Protein AF-A0A352SZK9-F1 (afdb_monomer)

Radius of gyration: 28.2 Å; Cα contacts (8 Å, |Δi|>4): 129; chains: 1; bounding box: 72×30×76 Å

Solvent-accessible surface area (backbone atoms only — not comparable to full-atom values): 8720 Å² total; per-residue (Å²): 137,59,62,37,90,74,59,68,36,49,51,42,80,42,85,42,73,57,97,84,49,74,46,82,44,76,42,46,36,43,71,71,44,95,87,41,66,80,32,64,74,41,54,50,51,53,51,45,51,51,51,51,52,50,44,67,74,43,66,89,49,92,70,70,52,56,63,54,49,49,50,48,52,51,54,51,52,53,52,50,52,53,54,52,51,53,56,54,53,49,56,55,50,51,54,51,53,52,52,49,51,56,56,72,70,49,84,85,74,82,86,69,92,52,69,72,59,52,61,69,45,46,67,52,74,50,81,56,97,72,34,36,38,43,33,30,71,87,71,53,73,47,79,48,70,120

Foldseek 3Di:
DAAQPFQRADWDWDWDDDPNDTDIDTDGVLCVDPPDPDGPLNVLVVVLVVLVVVLVVCVPDPDPNVVSVVVNVVSVVVSVVSVVVSVVVVVVVVVVVVVVVVVVPDDPPPVDDDPVVVVQQWPDKADDDFWIWTAGPVRDIDIDGD

Mean predicted aligned error: 12.19 Å

Sequence (146 aa):
MVFCVHCGCIFRRIKWNNRGCKSTVWRCTSRVDKDGPDCIMAALDEQIKTLQHELLAKADLKNPGDDLGMEVRRLRNEKQALQVEEASHQDLKLRIDDMMTFLDGQSCELTEYDEQYVRTLIEKITVYDDYFVVEFKSGIEIQIVE

Secondary structure (DSSP, 8-state):
--B-TTT-PBEEEEEEEETTEEEEEEEEGGGTSTTPPP-HHHHHHHHHHHHHHHHHHSTTSSSHHHHHHHHHHHHHHHHHHHHHHHHHHHHHHHHHHHHHHHHHTS-----S--HHHHHHHEEEEEE-SSEEEEEETTS-EEEEE-

Nearest PDB structures (foldseek):
  8h7e-assembly1_B  TM=6.850E-01  e=7.410E+00  synthetic construct
  7qen-assembly1_B  TM=3.021E-01  e=7.875E+00  Saccharomyces cerevisiae CEN.PK113-7D

pLDDT: mean 86.95, std 8.43, range [60.34, 96.56]

Structure (mmCIF, N/CA/C/O backbone):
data_AF-A0A352SZK9-F1
#
_entry.id   AF-A0A352SZK9-F1
#
loop_
_atom_site.group_PDB
_atom_site.id
_atom_site.type_symbol
_atom_site.label_atom_id
_atom_site.label_alt_id
_atom_site.label_comp_id
_atom_site.label_asym_id
_atom_site.label_entity_id
_atom_site.label_seq_id
_atom_site.pdbx_PDB_ins_code
_atom_site.Cartn_x
_atom_site.Cartn_y
_atom_site.Cartn_z
_atom_site.occupancy
_atom_site.B_iso_or_equiv
_atom_site.auth_seq_id
_atom_site.auth_comp_id
_atom_site.auth_asym_id
_atom_site.auth_atom_id
_atom_site.pdbx_PDB_model_num
ATOM 1 N N . MET A 1 1 ? 6.677 -5.093 8.543 1.00 68.06 1 MET A N 1
ATOM 2 C CA . MET A 1 1 ? 6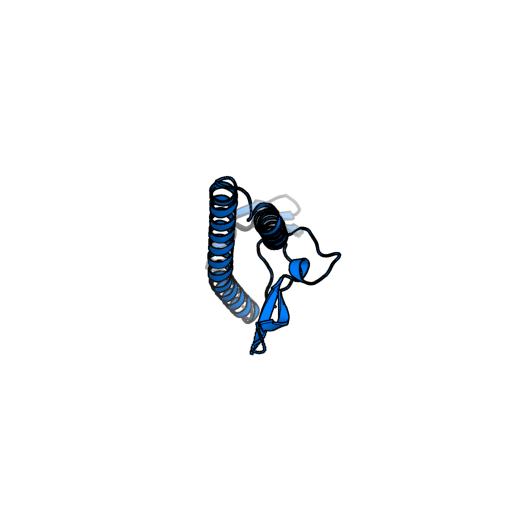.747 -5.623 7.156 1.00 68.06 1 MET A CA 1
ATOM 3 C C . MET A 1 1 ? 6.138 -4.571 6.232 1.00 68.06 1 MET A C 1
ATOM 5 O O . MET A 1 1 ? 5.076 -4.074 6.574 1.00 68.06 1 MET A O 1
ATOM 9 N N . VAL A 1 2 ? 6.805 -4.150 5.147 1.00 80.44 2 VAL A N 1
ATOM 10 C CA . VAL A 1 2 ? 6.306 -3.053 4.280 1.00 80.44 2 VAL A CA 1
ATOM 11 C C . VAL A 1 2 ? 5.565 -3.641 3.083 1.00 80.44 2 VAL A C 1
ATOM 13 O O . VAL A 1 2 ? 6.106 -4.518 2.409 1.00 80.44 2 VAL A O 1
ATOM 16 N N . PHE A 1 3 ? 4.354 -3.154 2.821 1.00 86.00 3 PHE A N 1
ATOM 17 C CA . PHE A 1 3 ? 3.488 -3.610 1.732 1.00 86.00 3 PHE A CA 1
ATOM 18 C C . PHE A 1 3 ? 3.267 -2.491 0.719 1.00 86.00 3 PHE A C 1
ATOM 20 O O . PHE A 1 3 ? 3.148 -1.330 1.101 1.00 86.00 3 PHE A O 1
ATOM 27 N N . CYS A 1 4 ? 3.195 -2.855 -0.556 1.00 86.88 4 CYS A N 1
ATOM 28 C CA . CYS A 1 4 ? 2.881 -1.953 -1.652 1.00 86.88 4 CYS A CA 1
ATOM 29 C C . CYS A 1 4 ? 1.388 -1.653 -1.686 1.00 86.88 4 CYS A C 1
ATOM 31 O O . CYS A 1 4 ? 0.571 -2.571 -1.722 1.00 86.88 4 CYS A O 1
ATOM 33 N N . VAL A 1 5 ? 1.038 -0.370 -1.725 1.00 86.25 5 VAL A N 1
ATOM 34 C CA . VAL A 1 5 ? -0.362 0.081 -1.759 1.00 86.25 5 VAL A CA 1
ATOM 35 C C . VAL A 1 5 ? -1.053 -0.252 -3.086 1.00 86.25 5 VAL A C 1
ATOM 37 O O . VAL A 1 5 ? -2.263 -0.428 -3.125 1.00 86.25 5 VAL A O 1
ATOM 40 N N . HIS A 1 6 ? -0.286 -0.420 -4.166 1.00 88.12 6 HIS A N 1
ATOM 41 C CA . HIS A 1 6 ? -0.838 -0.662 -5.502 1.00 88.12 6 HIS A CA 1
ATOM 42 C C . HIS A 1 6 ? -1.171 -2.128 -5.799 1.00 88.12 6 HIS A C 1
ATOM 44 O O . HIS A 1 6 ? -1.925 -2.395 -6.726 1.00 88.12 6 HIS A O 1
ATOM 50 N N . CYS A 1 7 ? -0.587 -3.085 -5.072 1.00 87.94 7 CYS A N 1
ATOM 51 C CA . CYS A 1 7 ? -0.801 -4.518 -5.338 1.00 87.94 7 CYS A CA 1
ATOM 52 C C . CYS A 1 7 ? -0.829 -5.402 -4.084 1.00 87.94 7 CYS A C 1
ATOM 54 O O . CYS A 1 7 ? -0.909 -6.622 -4.195 1.00 87.94 7 CYS A O 1
ATOM 56 N N . GLY A 1 8 ? -0.683 -4.832 -2.884 1.00 87.25 8 GLY A N 1
ATOM 57 C CA . GLY A 1 8 ? -0.671 -5.575 -1.620 1.00 87.25 8 GLY A CA 1
ATOM 58 C C . GLY A 1 8 ? 0.569 -6.446 -1.385 1.00 87.25 8 GLY A C 1
ATOM 59 O O . GLY A 1 8 ? 0.715 -7.026 -0.313 1.00 87.25 8 GLY A O 1
ATOM 60 N N . CYS A 1 9 ? 1.495 -6.532 -2.343 1.00 88.50 9 CYS A N 1
ATOM 61 C CA . CYS A 1 9 ? 2.717 -7.319 -2.208 1.00 88.50 9 CYS A CA 1
ATOM 62 C C . CYS A 1 9 ? 3.724 -6.717 -1.231 1.00 88.50 9 CYS A C 1
ATOM 64 O O . CYS A 1 9 ? 3.837 -5.502 -1.081 1.00 88.50 9 CYS A O 1
ATOM 66 N N . ILE A 1 10 ? 4.544 -7.579 -0.636 1.00 90.12 10 ILE A N 1
ATOM 67 C CA . ILE A 1 10 ? 5.641 -7.166 0.238 1.00 90.12 10 ILE A CA 1
ATOM 68 C C . ILE A 1 10 ? 6.758 -6.457 -0.550 1.00 90.12 10 ILE A C 1
ATOM 70 O O . ILE A 1 10 ? 7.068 -6.791 -1.695 1.00 90.12 10 ILE A O 1
ATOM 74 N N . PHE A 1 11 ? 7.422 -5.490 0.078 1.00 89.62 11 PHE A N 1
ATOM 75 C CA . PHE A 1 11 ? 8.707 -4.985 -0.393 1.00 89.62 11 PHE A CA 1
ATOM 76 C C . PHE A 1 11 ? 9.846 -5.917 0.014 1.00 89.62 11 PHE A C 1
ATOM 78 O O . PHE A 1 11 ? 10.045 -6.219 1.192 1.00 89.62 11 PHE A O 1
ATOM 85 N N . ARG A 1 12 ? 10.662 -6.312 -0.964 1.00 89.56 12 ARG A N 1
ATOM 86 C CA . ARG A 1 12 ? 11.882 -7.087 -0.754 1.00 89.56 12 ARG A CA 1
ATOM 87 C C . ARG A 1 12 ? 13.105 -6.190 -0.890 1.00 89.56 12 ARG A C 1
ATOM 89 O O . ARG A 1 12 ? 13.221 -5.371 -1.804 1.00 89.56 12 ARG A O 1
ATOM 96 N N . ARG A 1 13 ? 14.048 -6.377 0.026 1.00 91.50 13 ARG A N 1
ATOM 97 C CA . ARG A 1 13 ? 15.373 -5.765 -0.033 1.00 91.50 13 ARG A CA 1
ATOM 98 C C . ARG A 1 13 ? 16.209 -6.478 -1.096 1.00 91.50 13 ARG A C 1
ATOM 100 O O . ARG A 1 13 ? 16.430 -7.681 -0.988 1.00 91.50 13 ARG A O 1
ATOM 107 N N . ILE A 1 14 ? 16.695 -5.746 -2.092 1.00 91.12 14 ILE A N 1
ATOM 108 C CA . ILE A 1 14 ? 17.501 -6.284 -3.193 1.00 91.12 14 ILE A CA 1
ATOM 109 C C . ILE A 1 14 ? 18.840 -5.546 -3.309 1.00 91.12 14 ILE A C 1
ATOM 111 O O . ILE A 1 14 ? 18.947 -4.354 -3.010 1.00 91.12 14 ILE A O 1
ATOM 115 N N . LYS A 1 15 ? 19.876 -6.265 -3.758 1.00 91.94 15 LYS A N 1
ATOM 116 C CA . LYS A 1 15 ? 21.171 -5.670 -4.113 1.00 91.94 15 LYS A CA 1
ATOM 117 C C . LYS A 1 15 ? 21.070 -5.098 -5.524 1.00 91.94 15 LYS A C 1
ATOM 119 O O . LYS A 1 15 ? 20.870 -5.842 -6.478 1.00 91.94 15 LYS A O 1
ATOM 124 N N . TRP A 1 16 ? 21.218 -3.787 -5.647 1.00 88.00 16 TRP A N 1
ATOM 125 C CA . TRP A 1 16 ? 21.214 -3.075 -6.917 1.00 88.00 16 TRP A CA 1
ATOM 126 C C . TRP A 1 16 ? 22.639 -2.686 -7.301 1.00 88.00 16 TRP A C 1
ATOM 128 O O . TRP A 1 16 ? 23.399 -2.211 -6.458 1.00 88.00 16 TRP A O 1
ATOM 138 N N . ASN A 1 17 ? 23.004 -2.890 -8.565 1.00 90.12 17 ASN A N 1
ATOM 139 C CA . ASN A 1 17 ? 24.287 -2.458 -9.108 1.00 90.12 17 ASN A CA 1
ATOM 140 C C . ASN A 1 17 ? 24.038 -1.468 -10.242 1.00 90.12 17 ASN A C 1
ATOM 142 O O . ASN A 1 17 ? 23.482 -1.833 -11.276 1.00 90.12 17 ASN A O 1
ATOM 146 N N . ASN A 1 18 ? 24.470 -0.226 -10.050 1.00 86.50 18 ASN A N 1
ATOM 147 C CA . ASN A 1 18 ? 24.468 0.786 -11.093 1.00 86.50 18 ASN A CA 1
ATOM 148 C C . ASN A 1 18 ? 25.908 1.174 -11.419 1.00 86.50 18 ASN A C 1
ATOM 150 O O . ASN A 1 18 ? 26.575 1.799 -10.597 1.00 86.50 18 ASN A O 1
ATOM 154 N N . ARG A 1 19 ? 26.381 0.805 -12.617 1.00 88.50 19 ARG A N 1
ATOM 155 C CA . ARG A 1 19 ? 27.720 1.160 -13.129 1.00 88.50 19 ARG A CA 1
ATOM 156 C C . ARG A 1 19 ? 28.856 0.891 -12.120 1.00 88.50 19 ARG A C 1
ATOM 158 O O . ARG A 1 19 ? 29.771 1.692 -11.984 1.00 88.50 19 ARG A O 1
ATOM 165 N N . GLY A 1 20 ? 28.780 -0.222 -11.386 1.00 89.94 20 GLY A N 1
ATOM 166 C CA . GLY A 1 20 ? 29.775 -0.619 -10.380 1.00 89.94 20 GLY A CA 1
ATOM 167 C C . GLY A 1 20 ? 29.484 -0.133 -8.956 1.00 89.94 20 GLY A C 1
ATOM 168 O O . GLY A 1 20 ? 30.048 -0.680 -8.009 1.00 89.94 20 GLY A O 1
ATOM 169 N N . CYS A 1 21 ? 28.567 0.820 -8.770 1.00 90.38 21 CYS A N 1
ATOM 170 C CA . CYS A 1 21 ? 28.107 1.241 -7.452 1.00 90.38 21 CYS A CA 1
ATOM 171 C C . CYS A 1 21 ? 27.028 0.278 -6.937 1.00 90.38 21 CYS A C 1
ATOM 173 O O . CYS A 1 21 ? 25.947 0.152 -7.523 1.00 90.38 21 CYS A O 1
ATOM 175 N N . LYS A 1 22 ? 27.339 -0.421 -5.841 1.00 92.38 22 LYS A N 1
ATOM 176 C CA . LYS A 1 22 ? 26.425 -1.356 -5.179 1.00 92.38 22 LYS A CA 1
ATOM 177 C C . LYS A 1 22 ? 25.627 -0.613 -4.115 1.00 92.38 22 LYS A C 1
ATOM 179 O O . LYS A 1 22 ? 26.200 0.006 -3.224 1.00 92.38 22 LYS A O 1
ATOM 184 N N . SER A 1 23 ? 24.309 -0.728 -4.167 1.00 92.25 23 SER A N 1
ATOM 185 C CA . SER A 1 23 ? 23.409 -0.155 -3.169 1.00 92.25 23 SER A CA 1
ATOM 186 C C . SER A 1 23 ? 22.341 -1.165 -2.775 1.00 92.25 23 SER A C 1
ATOM 188 O O . SER A 1 23 ? 22.014 -2.086 -3.525 1.00 92.25 23 SER A O 1
ATOM 190 N N . THR A 1 24 ? 21.795 -0.995 -1.578 1.00 92.44 24 THR A N 1
ATOM 191 C CA . THR A 1 24 ? 20.651 -1.777 -1.114 1.00 92.44 24 THR A CA 1
ATOM 192 C C . THR A 1 24 ? 19.391 -0.964 -1.369 1.00 92.44 24 THR A C 1
ATOM 194 O O . THR A 1 24 ? 19.292 0.159 -0.884 1.00 92.44 24 THR A O 1
ATOM 197 N N . VAL A 1 25 ? 18.441 -1.515 -2.126 1.00 90.00 25 VAL A N 1
ATOM 198 C CA . VAL A 1 25 ? 17.166 -0.849 -2.433 1.00 90.00 25 VAL A CA 1
ATOM 199 C C . VAL A 1 25 ? 15.995 -1.749 -2.065 1.00 90.00 25 VAL A C 1
ATOM 201 O O . VAL A 1 25 ? 16.123 -2.973 -2.038 1.00 90.00 25 VAL A O 1
ATOM 204 N N . TRP A 1 26 ? 14.844 -1.145 -1.795 1.00 89.25 26 TRP A N 1
ATOM 205 C CA . TRP A 1 26 ? 13.592 -1.862 -1.577 1.00 89.25 26 TRP A CA 1
ATOM 206 C C . TRP A 1 26 ? 12.768 -1.838 -2.859 1.00 89.25 26 TRP A C 1
ATOM 208 O O . TRP A 1 26 ? 12.577 -0.778 -3.454 1.00 89.25 26 TRP A O 1
ATOM 218 N N . ARG A 1 27 ? 12.285 -3.002 -3.302 1.00 88.69 27 ARG A N 1
ATOM 219 C CA . ARG A 1 27 ? 11.341 -3.099 -4.419 1.00 88.69 27 ARG A CA 1
ATOM 220 C C . ARG A 1 27 ? 10.194 -4.035 -4.091 1.00 88.69 27 ARG A C 1
ATOM 222 O O . ARG A 1 27 ? 10.399 -5.071 -3.465 1.00 88.69 27 ARG A O 1
ATOM 229 N N . CYS A 1 28 ? 9.001 -3.659 -4.539 1.00 90.44 28 CYS A N 1
ATOM 230 C CA . CYS A 1 28 ? 7.830 -4.521 -4.505 1.00 90.44 28 CYS A CA 1
ATOM 231 C C . CYS A 1 28 ? 8.139 -5.860 -5.196 1.00 90.44 28 CYS A C 1
ATOM 233 O O . CYS A 1 28 ? 8.775 -5.861 -6.252 1.00 90.44 28 CYS A O 1
ATOM 235 N N . THR A 1 29 ? 7.717 -6.984 -4.611 1.00 91.06 29 THR A N 1
ATOM 236 C CA . THR A 1 29 ? 8.005 -8.322 -5.154 1.00 91.06 29 THR A CA 1
ATOM 237 C C . THR A 1 29 ? 7.433 -8.550 -6.544 1.00 91.06 29 THR A C 1
ATOM 239 O O . THR A 1 29 ? 8.078 -9.234 -7.324 1.00 91.06 29 THR A O 1
ATOM 242 N N . SER A 1 30 ? 6.328 -7.900 -6.919 1.00 89.88 30 SER A N 1
ATOM 243 C CA . SER A 1 30 ? 5.814 -7.934 -8.300 1.00 89.88 30 SER A CA 1
ATOM 244 C C . SER A 1 30 ? 6.787 -7.368 -9.343 1.00 89.88 30 SER A C 1
ATOM 246 O O . SER A 1 30 ? 6.680 -7.675 -10.521 1.00 89.88 30 SER A O 1
ATOM 248 N N . ARG A 1 31 ? 7.772 -6.559 -8.927 1.00 87.31 31 ARG A N 1
ATOM 249 C CA . ARG A 1 31 ? 8.843 -6.025 -9.794 1.00 87.31 31 ARG A CA 1
ATOM 250 C C . ARG A 1 31 ? 10.117 -6.872 -9.769 1.00 87.31 31 ARG A C 1
ATOM 252 O O . ARG A 1 31 ? 11.115 -6.484 -10.376 1.00 87.31 31 ARG A O 1
ATOM 259 N N . VAL A 1 32 ? 10.137 -7.945 -8.983 1.00 87.94 32 VAL A N 1
ATOM 260 C CA . VAL A 1 32 ? 11.318 -8.789 -8.741 1.00 87.94 32 VAL A CA 1
ATOM 261 C C . VAL A 1 32 ? 11.055 -10.220 -9.194 1.00 87.94 32 VAL A C 1
ATOM 263 O O . VAL A 1 3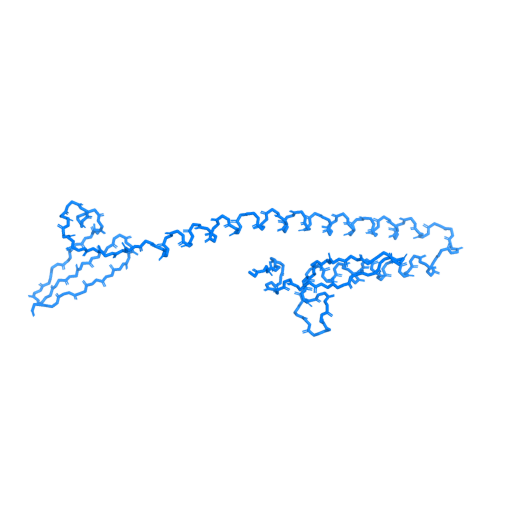2 ? 11.899 -10.814 -9.862 1.00 87.94 32 VAL A O 1
ATOM 266 N N . ASP A 1 33 ? 9.899 -10.758 -8.825 1.00 86.38 33 ASP A N 1
ATOM 267 C CA . ASP A 1 33 ? 9.477 -12.118 -9.120 1.00 86.38 33 ASP A CA 1
ATOM 268 C C . ASP A 1 33 ? 8.722 -12.137 -10.461 1.00 86.38 33 ASP A C 1
ATOM 270 O O . ASP A 1 33 ? 7.944 -11.231 -10.756 1.00 86.38 33 ASP A O 1
ATOM 274 N N . LYS A 1 34 ? 8.969 -13.158 -11.293 1.00 73.81 34 LYS A N 1
ATOM 275 C CA . LYS A 1 34 ? 8.391 -13.257 -12.648 1.00 73.81 34 LYS A CA 1
ATOM 276 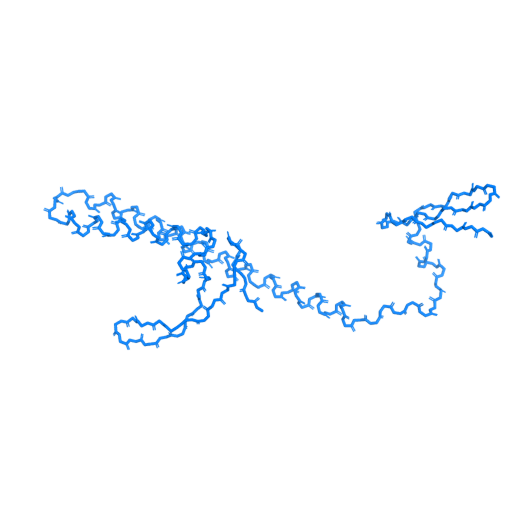C C . LYS A 1 34 ? 6.886 -13.544 -12.653 1.00 73.81 34 LYS A C 1
ATOM 278 O O . LYS A 1 34 ? 6.209 -13.110 -13.573 1.00 73.81 34 LYS A O 1
ATOM 283 N N . ASP A 1 35 ? 6.397 -14.226 -11.619 1.00 76.19 35 ASP A N 1
ATOM 284 C CA . ASP A 1 35 ? 4.994 -14.636 -11.457 1.00 76.19 35 ASP A CA 1
ATOM 285 C C . ASP A 1 35 ? 4.273 -13.787 -10.392 1.00 76.19 35 ASP A C 1
ATOM 287 O O . ASP A 1 35 ? 3.359 -14.246 -9.708 1.00 76.19 35 ASP A O 1
ATOM 291 N N . GLY A 1 36 ? 4.749 -12.559 -10.168 1.00 68.38 36 GLY A N 1
ATOM 292 C CA . GLY A 1 36 ? 4.139 -11.648 -9.208 1.00 68.38 36 GLY A CA 1
ATOM 293 C C . GLY A 1 36 ? 2.767 -11.148 -9.680 1.00 68.38 36 GLY A C 1
ATOM 294 O O . GLY A 1 36 ? 2.527 -11.068 -10.882 1.00 68.38 36 GLY A O 1
ATOM 295 N N . PRO A 1 37 ? 1.865 -10.777 -8.755 1.00 77.38 37 PRO A N 1
ATOM 296 C CA . PRO A 1 37 ? 0.585 -10.187 -9.124 1.00 77.38 37 PRO A CA 1
ATOM 297 C C . PRO A 1 37 ? 0.783 -8.836 -9.818 1.00 77.38 37 PRO A C 1
ATOM 299 O O . PRO A 1 37 ? 1.763 -8.125 -9.558 1.00 77.38 37 PRO A O 1
ATOM 302 N N . ASP A 1 38 ? -0.182 -8.473 -10.660 1.00 84.88 38 ASP A N 1
ATOM 303 C CA . ASP A 1 38 ? -0.141 -7.233 -11.425 1.00 84.88 38 ASP A CA 1
ATOM 304 C C . ASP A 1 38 ? -0.031 -6.014 -10.506 1.00 84.88 38 ASP A C 1
ATOM 306 O O . ASP A 1 38 ? -0.784 -5.827 -9.548 1.00 84.88 38 ASP A O 1
ATOM 310 N N . CYS A 1 39 ? 0.951 -5.166 -10.803 1.00 90.31 39 CYS A N 1
ATOM 311 C CA . CYS A 1 39 ? 1.213 -3.944 -10.063 1.00 90.31 39 CYS A CA 1
ATOM 312 C C . CYS A 1 39 ? 1.414 -2.788 -11.030 1.00 90.31 39 CYS A C 1
ATOM 314 O O . CYS A 1 39 ? 2.211 -2.883 -11.966 1.00 90.31 39 CYS A O 1
ATOM 316 N N . ILE A 1 40 ? 0.764 -1.660 -10.742 1.00 90.69 40 ILE A N 1
ATOM 317 C CA . ILE A 1 40 ? 0.854 -0.428 -11.538 1.00 90.69 40 ILE A CA 1
ATOM 318 C C . ILE A 1 40 ? 2.320 -0.013 -11.738 1.00 90.69 40 ILE A C 1
ATOM 320 O O . ILE A 1 40 ? 2.744 0.310 -12.845 1.00 90.69 40 ILE A O 1
ATOM 324 N N . MET A 1 41 ? 3.141 -0.118 -10.689 1.00 88.75 41 MET A N 1
ATOM 325 C CA . MET A 1 41 ? 4.567 0.219 -10.748 1.00 88.75 41 MET A CA 1
ATOM 326 C C . MET A 1 41 ? 5.386 -0.720 -11.644 1.00 88.75 41 MET A C 1
ATOM 328 O O . MET A 1 41 ? 6.393 -0.290 -12.209 1.00 88.75 41 MET A O 1
ATOM 332 N N . ALA A 1 42 ? 4.989 -1.991 -11.758 1.00 88.88 42 ALA A N 1
ATOM 333 C CA . ALA A 1 42 ? 5.614 -2.948 -12.670 1.00 88.88 42 ALA A CA 1
ATOM 334 C C . ALA A 1 42 ? 5.185 -2.682 -14.122 1.00 88.88 42 ALA A C 1
ATOM 336 O O . ALA A 1 42 ? 6.032 -2.635 -15.012 1.00 88.88 42 ALA A O 1
ATOM 337 N N . ALA A 1 43 ? 3.897 -2.404 -14.343 1.00 90.62 43 ALA A N 1
ATOM 338 C CA . ALA A 1 43 ? 3.362 -2.059 -15.657 1.00 90.62 43 ALA A CA 1
ATOM 339 C C . ALA A 1 43 ? 4.004 -0.781 -16.228 1.00 90.62 43 ALA A C 1
ATOM 341 O O . ALA A 1 43 ? 4.436 -0.769 -17.380 1.00 90.62 43 ALA A O 1
ATOM 342 N N . LEU A 1 44 ? 4.142 0.274 -15.415 1.00 92.19 44 LEU A N 1
ATOM 343 C CA . LEU A 1 44 ? 4.823 1.511 -15.815 1.00 92.19 44 LEU A CA 1
ATOM 344 C C . LEU A 1 44 ? 6.306 1.280 -16.146 1.00 92.19 44 LEU A C 1
ATOM 346 O O . LEU A 1 44 ? 6.814 1.856 -17.106 1.00 92.19 44 LEU A O 1
ATOM 350 N N . ASP A 1 45 ? 7.010 0.437 -15.378 1.00 90.69 45 ASP A N 1
ATOM 351 C CA . ASP A 1 45 ? 8.408 0.084 -15.661 1.00 90.69 45 ASP A CA 1
ATOM 352 C C . ASP A 1 45 ? 8.556 -0.581 -17.039 1.00 90.69 45 ASP A C 1
ATOM 354 O O . ASP A 1 45 ? 9.446 -0.201 -17.806 1.00 90.69 45 ASP A O 1
ATOM 358 N N . GLU A 1 46 ? 7.681 -1.534 -17.372 1.00 91.19 46 GLU A N 1
ATOM 359 C CA . GLU A 1 46 ? 7.702 -2.218 -18.671 1.00 91.19 46 GLU A CA 1
ATOM 360 C C . GLU A 1 46 ? 7.302 -1.291 -19.831 1.00 91.19 46 GLU A C 1
ATOM 362 O O . GLU A 1 46 ? 7.945 -1.318 -20.884 1.00 91.19 46 GLU A O 1
ATOM 367 N N . GLN A 1 47 ? 6.321 -0.401 -19.642 1.00 93.75 47 GLN A N 1
ATOM 368 C CA . GLN A 1 47 ? 5.959 0.600 -20.657 1.00 93.75 47 GLN A CA 1
ATOM 369 C C . GLN A 1 47 ? 7.110 1.573 -20.936 1.00 93.75 47 GLN A C 1
ATOM 371 O O . GLN A 1 47 ? 7.484 1.782 -22.092 1.00 93.75 47 GLN A O 1
ATOM 376 N N . ILE A 1 48 ? 7.730 2.121 -19.883 1.00 94.06 48 ILE A N 1
ATOM 377 C CA . ILE A 1 48 ? 8.891 3.013 -20.013 1.00 94.06 48 ILE A CA 1
ATOM 378 C C . ILE A 1 48 ? 10.023 2.293 -20.747 1.00 94.06 48 ILE A C 1
ATOM 380 O O . ILE A 1 48 ? 10.609 2.852 -21.672 1.00 94.06 48 ILE A O 1
ATOM 384 N N . LYS A 1 49 ? 10.326 1.050 -20.363 1.00 92.62 49 LYS A N 1
ATOM 385 C CA . LYS A 1 49 ? 11.378 0.244 -20.988 1.00 92.62 49 LYS A CA 1
ATOM 386 C C . LYS A 1 49 ? 11.102 -0.002 -22.472 1.00 92.62 49 LYS A C 1
ATOM 388 O O . LYS A 1 49 ? 12.017 0.128 -23.282 1.00 92.62 49 LYS A O 1
ATOM 393 N N . THR A 1 50 ? 9.857 -0.305 -22.831 1.00 93.50 50 THR A N 1
ATOM 394 C CA . THR A 1 50 ? 9.438 -0.524 -24.222 1.00 93.50 50 THR A CA 1
ATOM 395 C C . THR A 1 50 ? 9.654 0.729 -25.070 1.00 93.50 50 THR A C 1
ATOM 397 O O . THR A 1 50 ? 10.349 0.670 -26.084 1.00 93.50 50 THR A O 1
ATOM 400 N N . LEU A 1 51 ? 9.171 1.887 -24.608 1.00 91.94 51 LEU A N 1
ATOM 401 C CA . LEU A 1 51 ? 9.356 3.161 -25.312 1.00 91.94 51 LEU A CA 1
ATOM 402 C C . LEU A 1 51 ? 10.829 3.580 -25.399 1.00 91.94 51 LEU A C 1
ATOM 404 O O . LEU A 1 51 ? 11.272 4.116 -26.411 1.00 91.94 51 LEU A O 1
ATOM 408 N N . GLN A 1 52 ? 11.625 3.307 -24.362 1.00 90.44 52 GLN A N 1
ATOM 409 C CA . GLN A 1 52 ? 13.069 3.541 -24.404 1.00 90.44 52 GLN A CA 1
ATOM 410 C C . GLN A 1 52 ? 13.773 2.673 -25.453 1.00 90.44 52 GLN A C 1
ATOM 412 O O . GLN A 1 52 ? 14.682 3.159 -26.124 1.00 90.44 52 GLN A O 1
ATOM 417 N N . HIS A 1 53 ? 13.374 1.408 -25.607 1.00 90.06 53 HIS A N 1
ATOM 418 C CA . HIS A 1 53 ? 13.896 0.545 -26.667 1.00 90.06 53 HIS A CA 1
ATOM 419 C C . HIS A 1 53 ? 13.511 1.057 -28.056 1.00 90.06 53 HIS A C 1
ATOM 421 O O . HIS A 1 53 ? 14.353 1.084 -28.952 1.00 90.06 53 HIS A O 1
ATOM 427 N N . GLU A 1 54 ? 12.271 1.508 -28.223 1.00 89.00 54 GLU A N 1
ATOM 428 C CA . GLU A 1 54 ? 11.794 2.081 -29.479 1.00 89.00 54 GLU A CA 1
ATOM 429 C C . GLU A 1 54 ? 12.555 3.362 -29.857 1.00 89.00 54 GLU A C 1
ATOM 431 O O . GLU A 1 54 ? 12.957 3.524 -31.009 1.00 89.00 54 GLU A O 1
ATOM 436 N N . LEU A 1 55 ? 12.835 4.231 -28.880 1.00 86.12 55 LEU A N 1
ATOM 437 C CA . LEU A 1 55 ? 13.670 5.422 -29.063 1.00 86.12 55 LEU A CA 1
ATOM 438 C C . LEU A 1 55 ? 15.074 5.082 -29.566 1.00 86.12 55 LEU A C 1
ATOM 440 O O . LEU A 1 55 ? 15.573 5.740 -30.475 1.00 86.12 55 LEU A O 1
ATOM 444 N N . LEU A 1 56 ? 15.706 4.053 -28.994 1.00 85.44 56 LEU A N 1
ATOM 445 C CA . LEU A 1 56 ? 17.030 3.604 -29.430 1.00 85.44 56 LEU A CA 1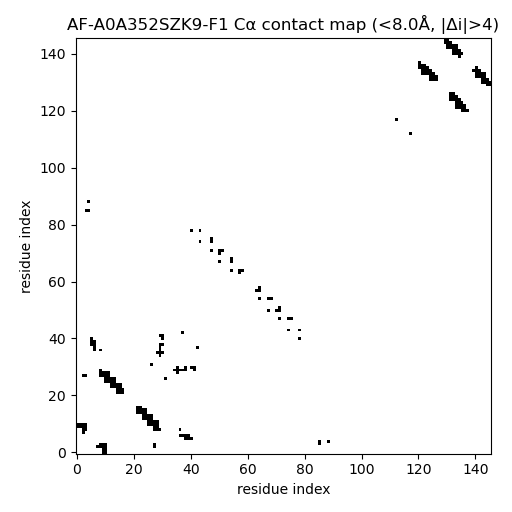
ATOM 446 C C . LEU A 1 56 ? 16.999 3.049 -30.860 1.00 85.44 56 LEU A C 1
ATOM 448 O O . LEU A 1 56 ? 17.943 3.271 -31.610 1.00 85.44 56 LEU A O 1
ATOM 452 N N . ALA A 1 57 ? 15.919 2.366 -31.248 1.00 85.38 57 ALA A N 1
ATOM 453 C CA . ALA A 1 57 ? 15.758 1.812 -32.592 1.00 85.38 57 ALA A CA 1
ATOM 454 C C . ALA A 1 57 ? 15.473 2.881 -33.663 1.00 85.38 57 ALA A C 1
ATOM 456 O O . ALA A 1 57 ? 15.836 2.703 -34.822 1.00 85.38 57 ALA A O 1
ATOM 457 N N . LYS A 1 58 ? 14.818 3.988 -33.289 1.00 79.00 58 LYS A N 1
ATOM 458 C CA . LYS A 1 58 ? 14.430 5.081 -34.198 1.00 79.00 58 LYS A CA 1
ATOM 459 C C . LYS A 1 58 ? 15.387 6.280 -34.177 1.00 79.00 58 LYS A C 1
ATOM 461 O O . LYS A 1 58 ? 15.109 7.269 -34.852 1.00 79.00 58 LYS A O 1
ATOM 466 N N . ALA A 1 59 ? 16.495 6.204 -33.435 1.00 67.19 59 ALA A N 1
ATOM 467 C CA . ALA A 1 59 ? 17.422 7.316 -33.200 1.00 67.19 59 ALA A CA 1
ATOM 468 C C . ALA A 1 59 ? 18.026 7.933 -34.482 1.00 67.19 59 ALA A C 1
ATOM 470 O O . ALA A 1 59 ? 18.426 9.095 -34.463 1.00 67.19 59 ALA A O 1
ATOM 471 N N . ASP A 1 60 ? 18.032 7.195 -35.596 1.00 65.88 60 ASP A N 1
ATOM 472 C CA . ASP A 1 60 ? 18.555 7.656 -36.890 1.00 65.88 60 ASP A CA 1
ATOM 473 C C . ASP A 1 60 ? 17.541 8.471 -37.729 1.00 65.88 60 ASP A C 1
ATOM 475 O O . ASP A 1 60 ? 17.897 9.030 -38.769 1.00 65.88 60 ASP A O 1
ATOM 479 N N . LEU A 1 61 ? 16.272 8.578 -37.306 1.00 63.78 61 LEU A N 1
ATOM 480 C CA . LEU A 1 61 ? 15.219 9.306 -38.028 1.00 63.78 61 LEU A CA 1
ATOM 481 C C . LEU A 1 61 ? 15.037 10.729 -37.469 1.00 63.78 61 LEU A C 1
ATOM 483 O O . LEU A 1 61 ? 14.810 10.922 -36.276 1.00 63.78 61 LEU A O 1
ATOM 487 N N . LYS A 1 62 ? 15.069 11.752 -38.337 1.00 60.34 62 LYS A N 1
ATOM 488 C CA . LYS A 1 62 ? 14.759 13.144 -37.959 1.00 60.34 62 LYS A CA 1
ATOM 489 C C . LYS A 1 62 ? 13.281 13.271 -37.568 1.00 60.34 62 LYS A C 1
ATOM 491 O O . LYS A 1 62 ? 12.426 13.175 -38.445 1.00 60.34 62 LYS A O 1
ATOM 496 N N . ASN A 1 63 ? 13.023 13.557 -36.287 1.00 63.72 63 ASN A N 1
ATOM 497 C CA . ASN A 1 63 ? 11.764 14.039 -35.680 1.00 63.72 63 ASN A CA 1
ATOM 498 C C . ASN A 1 63 ? 10.806 13.050 -34.953 1.00 63.72 63 ASN A C 1
ATOM 500 O O . ASN A 1 63 ? 10.058 13.542 -34.116 1.00 63.72 63 ASN A O 1
ATOM 504 N N . PRO A 1 64 ? 10.812 11.706 -35.115 1.00 61.62 64 PRO A N 1
ATOM 505 C CA . PRO A 1 64 ? 9.958 10.817 -34.300 1.00 61.62 64 PRO A CA 1
ATOM 506 C C . PRO A 1 64 ? 10.422 10.649 -32.843 1.00 61.62 64 PRO A C 1
ATOM 508 O O . PRO A 1 64 ? 9.684 10.127 -32.008 1.00 61.62 64 PRO A O 1
ATOM 511 N N . GLY A 1 65 ? 11.670 11.022 -32.543 1.00 65.25 65 GLY A N 1
ATOM 512 C CA . GLY A 1 65 ? 12.266 10.857 -31.216 1.00 65.25 65 GLY A CA 1
ATOM 513 C C . GLY A 1 65 ? 11.709 11.812 -30.158 1.00 65.25 65 GLY A C 1
ATOM 514 O O . GLY A 1 65 ? 11.748 11.484 -28.973 1.00 65.25 65 GLY A O 1
ATOM 515 N N . ASP A 1 66 ? 11.161 12.958 -30.569 1.00 79.12 66 ASP A N 1
ATOM 516 C CA . ASP A 1 66 ? 10.683 13.980 -29.634 1.00 79.12 66 ASP A CA 1
ATOM 517 C C . ASP A 1 66 ? 9.358 13.574 -28.974 1.00 79.12 66 ASP A C 1
ATOM 519 O O . ASP A 1 66 ? 9.250 13.656 -27.751 1.00 79.12 66 ASP A O 1
ATOM 523 N N . ASP A 1 67 ? 8.398 13.033 -29.732 1.00 84.62 67 ASP A N 1
ATOM 524 C CA . ASP A 1 67 ? 7.107 12.570 -29.195 1.00 84.62 67 ASP A CA 1
ATOM 525 C C . ASP A 1 67 ? 7.274 11.375 -28.248 1.00 84.62 67 ASP A C 1
ATOM 527 O O . ASP A 1 67 ? 6.794 11.383 -27.112 1.00 84.62 67 ASP A O 1
ATOM 531 N N . LEU A 1 68 ? 8.043 10.368 -28.675 1.00 85.25 68 LEU A N 1
ATOM 532 C CA . LEU A 1 68 ? 8.393 9.221 -27.834 1.00 85.25 68 LEU A CA 1
ATOM 533 C C . LEU A 1 68 ? 9.185 9.659 -26.588 1.00 85.25 68 LEU A C 1
ATOM 535 O O . LEU A 1 68 ? 8.991 9.132 -25.490 1.00 85.25 68 LEU A O 1
ATOM 539 N N . GLY A 1 69 ? 10.063 10.656 -26.733 1.00 87.75 69 GLY A N 1
ATOM 540 C CA . GLY A 1 69 ? 10.821 11.245 -25.635 1.00 87.75 69 GLY A CA 1
ATOM 541 C C . GLY A 1 69 ? 9.934 11.980 -24.628 1.00 87.75 69 GLY A C 1
ATOM 542 O O . GLY A 1 69 ? 10.159 11.865 -23.418 1.00 87.75 69 GLY A O 1
ATOM 543 N N . MET A 1 70 ? 8.916 12.704 -25.101 1.00 90.00 70 MET A N 1
ATOM 544 C CA . MET A 1 70 ? 7.903 13.339 -24.255 1.00 90.00 70 MET A CA 1
ATOM 545 C C . MET A 1 70 ? 7.098 12.299 -23.479 1.00 90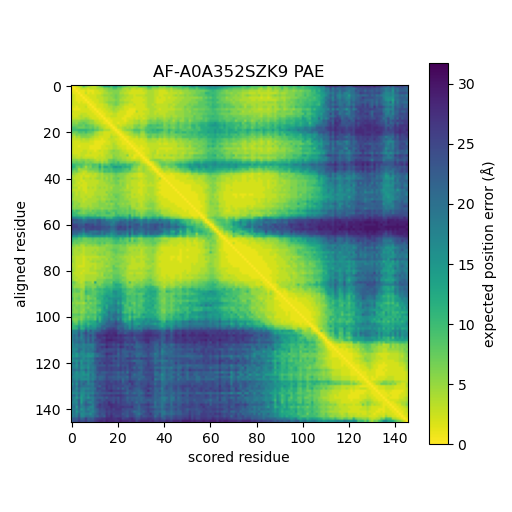.00 70 MET A C 1
ATOM 547 O O . MET A 1 70 ? 6.920 12.461 -22.271 1.00 90.00 70 MET A O 1
ATOM 551 N N . GLU A 1 71 ? 6.709 11.194 -24.113 1.00 92.19 71 GLU A N 1
ATOM 552 C CA . GLU A 1 71 ? 5.944 10.143 -23.442 1.00 92.19 71 GLU A CA 1
ATOM 553 C C . GLU A 1 71 ? 6.761 9.421 -22.360 1.00 92.19 71 GLU A C 1
ATOM 555 O O . GLU A 1 71 ? 6.289 9.227 -21.237 1.00 92.19 71 GLU A O 1
ATOM 560 N N . VAL A 1 72 ? 8.042 9.128 -22.618 1.00 92.75 72 VAL A N 1
ATOM 561 C CA . VAL A 1 72 ? 8.947 8.586 -21.587 1.00 92.75 72 VAL A CA 1
ATOM 562 C C . VAL A 1 72 ? 9.071 9.539 -20.395 1.00 92.75 72 VAL A C 1
ATOM 564 O O . VAL A 1 72 ? 9.122 9.088 -19.247 1.00 92.75 72 VAL A O 1
ATOM 567 N N . ARG A 1 73 ? 9.126 10.857 -20.629 1.00 93.69 73 ARG A N 1
ATOM 568 C CA . ARG A 1 73 ? 9.147 11.850 -19.542 1.00 93.69 73 ARG A CA 1
ATOM 569 C C . ARG A 1 73 ? 7.827 11.856 -18.775 1.00 93.69 73 ARG A C 1
ATOM 571 O O . ARG A 1 73 ? 7.862 11.856 -17.546 1.00 93.69 73 ARG A O 1
ATOM 578 N N . ARG A 1 74 ? 6.691 11.809 -19.475 1.00 95.44 74 ARG A N 1
ATOM 579 C CA . ARG A 1 74 ? 5.353 11.766 -18.873 1.00 95.44 74 ARG A CA 1
ATOM 580 C C . ARG A 1 74 ? 5.205 10.565 -17.939 1.00 95.44 74 ARG A C 1
ATOM 582 O O . ARG A 1 74 ? 4.915 10.753 -16.761 1.00 95.44 74 ARG A O 1
ATOM 589 N N . LEU A 1 75 ? 5.509 9.361 -18.425 1.00 95.50 75 LEU A N 1
ATOM 590 C CA . LEU A 1 75 ? 5.422 8.124 -17.640 1.00 95.50 75 LEU A CA 1
ATOM 591 C C . LEU A 1 75 ? 6.381 8.112 -16.442 1.00 95.50 75 LEU A C 1
ATOM 593 O O . LEU A 1 75 ? 6.047 7.601 -15.375 1.00 95.50 75 LEU A O 1
ATOM 597 N N . ARG A 1 76 ? 7.579 8.696 -16.576 1.00 94.75 76 ARG A N 1
ATOM 598 C CA . ARG A 1 76 ? 8.507 8.848 -15.441 1.00 94.75 76 ARG A CA 1
ATOM 599 C C . ARG A 1 76 ? 7.963 9.792 -14.374 1.00 94.75 76 ARG A C 1
ATOM 601 O O . ARG A 1 76 ? 8.137 9.502 -13.194 1.00 94.75 76 ARG A O 1
ATOM 608 N N . ASN A 1 77 ? 7.319 10.886 -14.775 1.00 95.75 77 ASN A N 1
ATOM 609 C CA . ASN A 1 77 ? 6.698 11.823 -13.841 1.00 95.75 77 ASN A CA 1
ATOM 610 C C . ASN A 1 77 ? 5.517 11.173 -13.113 1.00 95.75 77 ASN A C 1
ATOM 612 O O . ASN A 1 77 ? 5.422 11.287 -11.895 1.00 95.75 77 ASN A O 1
ATOM 616 N N . GLU A 1 78 ? 4.673 10.437 -13.836 1.00 94.75 78 GLU A N 1
ATOM 617 C CA . GLU A 1 78 ? 3.565 9.664 -13.264 1.00 94.75 78 GLU A CA 1
ATOM 618 C C . GLU A 1 78 ? 4.071 8.638 -12.242 1.00 94.75 78 GLU A C 1
ATOM 620 O O . GLU A 1 78 ? 3.637 8.620 -11.092 1.00 94.75 78 GLU A O 1
ATOM 625 N N . LYS A 1 79 ? 5.089 7.858 -12.616 1.00 93.38 79 LYS A N 1
ATOM 626 C CA . LYS A 1 79 ? 5.742 6.914 -11.707 1.00 93.38 79 LYS A CA 1
ATOM 627 C C . LYS A 1 79 ? 6.321 7.601 -10.467 1.00 93.38 79 LYS A C 1
ATOM 629 O O . LYS A 1 79 ? 6.212 7.063 -9.370 1.00 93.38 79 LYS A O 1
ATOM 634 N N . GLN A 1 80 ? 6.958 8.761 -10.625 1.00 92.38 80 GLN A N 1
ATOM 635 C CA . GLN A 1 80 ? 7.520 9.505 -9.498 1.00 92.38 80 GLN A CA 1
ATOM 636 C C . GLN A 1 80 ? 6.419 9.995 -8.546 1.00 92.38 80 GLN A C 1
ATOM 638 O O . GLN A 1 80 ? 6.614 9.937 -7.335 1.00 92.38 80 GLN A O 1
ATOM 643 N N . ALA A 1 81 ? 5.272 10.434 -9.072 1.00 92.25 81 ALA A N 1
ATOM 644 C CA . ALA A 1 81 ? 4.131 10.853 -8.261 1.00 92.25 81 ALA A CA 1
ATOM 645 C C . ALA A 1 81 ? 3.591 9.700 -7.400 1.00 92.25 81 ALA A C 1
ATOM 647 O O . ALA A 1 81 ? 3.451 9.866 -6.189 1.00 92.25 81 ALA A O 1
ATOM 648 N N . LEU A 1 82 ? 3.411 8.512 -7.988 1.00 90.69 82 LEU A N 1
ATOM 649 C CA . LEU A 1 82 ? 2.978 7.313 -7.255 1.00 90.69 82 LEU A CA 1
ATOM 650 C C . LEU A 1 82 ? 3.973 6.911 -6.155 1.00 90.69 82 LEU A C 1
ATOM 652 O O . LEU A 1 82 ? 3.576 6.525 -5.062 1.00 90.69 82 LEU A O 1
ATOM 656 N N . GLN A 1 83 ? 5.282 7.055 -6.395 1.00 87.50 83 GLN A N 1
ATOM 657 C CA . GLN A 1 83 ? 6.289 6.781 -5.359 1.00 87.50 83 GLN A CA 1
ATOM 658 C C . GLN A 1 83 ? 6.238 7.765 -4.188 1.00 87.50 83 GLN A C 1
ATOM 660 O O . GLN A 1 83 ? 6.548 7.385 -3.059 1.00 87.50 83 GLN A O 1
ATOM 665 N N . VAL A 1 84 ? 5.889 9.027 -4.446 1.00 87.88 84 VAL A N 1
ATOM 666 C CA . VAL A 1 84 ? 5.738 10.041 -3.394 1.00 87.88 84 VAL A CA 1
ATOM 667 C C . VAL A 1 84 ? 4.488 9.764 -2.560 1.00 87.88 84 VAL A C 1
ATOM 669 O O . VAL A 1 84 ? 4.554 9.842 -1.335 1.00 87.88 84 VAL A O 1
ATOM 672 N N . GLU A 1 85 ? 3.383 9.393 -3.205 1.00 86.94 85 GLU A N 1
ATOM 673 C CA . GLU A 1 85 ? 2.167 8.942 -2.523 1.00 86.94 85 GLU A CA 1
ATOM 674 C C . GLU A 1 85 ? 2.439 7.691 -1.672 1.00 86.94 85 GLU A C 1
ATOM 676 O O . GLU A 1 85 ? 2.096 7.641 -0.497 1.00 86.94 85 GLU A O 1
ATOM 681 N N . GLU A 1 86 ? 3.155 6.700 -2.200 1.00 85.69 86 GLU A N 1
ATOM 682 C CA . GLU A 1 86 ? 3.505 5.500 -1.434 1.00 85.69 86 GLU A CA 1
ATOM 683 C C . GLU A 1 86 ? 4.339 5.827 -0.179 1.00 85.69 86 GLU A C 1
ATOM 685 O O . GLU A 1 86 ? 4.100 5.268 0.895 1.00 85.69 86 GLU A O 1
ATOM 690 N N . ALA A 1 87 ? 5.275 6.778 -0.282 1.00 83.06 87 ALA A N 1
ATOM 691 C CA . ALA A 1 87 ? 6.060 7.245 0.859 1.00 83.06 87 ALA A CA 1
ATOM 692 C C . ALA A 1 87 ? 5.206 7.981 1.908 1.00 83.06 87 ALA A C 1
ATOM 694 O O . ALA A 1 87 ? 5.443 7.815 3.106 1.00 83.06 87 ALA A O 1
ATOM 695 N N . SER A 1 88 ? 4.201 8.761 1.492 1.00 82.62 88 SER A N 1
ATOM 696 C CA . SER A 1 88 ? 3.294 9.440 2.428 1.00 82.62 88 SER A CA 1
ATOM 697 C C . SER A 1 88 ? 2.345 8.458 3.123 1.00 82.62 88 SER A C 1
ATOM 699 O O . SER A 1 88 ? 2.148 8.544 4.337 1.00 82.62 88 SER A O 1
ATOM 701 N N . HIS A 1 89 ? 1.831 7.463 2.393 1.00 82.88 89 HIS A N 1
ATOM 702 C CA . HIS A 1 89 ? 1.006 6.389 2.951 1.00 82.88 89 HIS A CA 1
ATOM 703 C C . HIS A 1 89 ? 1.764 5.544 3.980 1.00 82.88 89 HIS A C 1
ATOM 705 O O . HIS A 1 89 ? 1.157 5.013 4.913 1.00 82.88 89 HIS A O 1
ATOM 711 N N . GLN A 1 90 ? 3.088 5.431 3.847 1.00 79.31 90 GLN A N 1
ATOM 712 C CA . GLN A 1 90 ? 3.909 4.709 4.810 1.00 79.31 90 GLN A CA 1
ATOM 713 C C . GLN A 1 90 ? 3.950 5.398 6.185 1.00 79.31 90 GLN A C 1
ATOM 715 O O . GLN A 1 90 ? 3.846 4.697 7.190 1.00 79.31 90 GLN A O 1
ATOM 720 N N . ASP A 1 91 ? 4.054 6.732 6.251 1.00 81.44 91 ASP A N 1
ATOM 721 C CA . ASP A 1 91 ? 4.031 7.470 7.531 1.00 81.44 91 ASP A CA 1
ATOM 722 C C . ASP A 1 91 ? 2.691 7.287 8.246 1.00 81.44 91 ASP A C 1
ATOM 724 O O . ASP A 1 91 ? 2.641 6.945 9.427 1.00 81.44 91 ASP A O 1
ATOM 728 N N . LEU A 1 92 ? 1.590 7.425 7.500 1.00 80.81 92 LEU A N 1
ATOM 729 C CA . LEU A 1 92 ? 0.250 7.236 8.046 1.00 80.81 92 LEU A CA 1
ATOM 730 C C . LEU A 1 92 ? 0.052 5.808 8.569 1.00 80.81 92 LEU A C 1
ATOM 732 O O . LEU A 1 92 ? -0.498 5.617 9.653 1.00 80.81 92 LEU A O 1
ATOM 736 N N . LYS A 1 93 ? 0.540 4.803 7.832 1.00 84.88 93 LYS A N 1
ATOM 737 C CA . LYS A 1 93 ? 0.461 3.403 8.254 1.00 84.88 93 LYS A CA 1
ATOM 738 C C . LYS A 1 93 ? 1.230 3.145 9.549 1.00 84.88 93 LYS A C 1
ATOM 740 O O . LYS A 1 93 ? 0.717 2.428 10.397 1.00 84.88 93 LYS A O 1
ATOM 745 N N . LEU A 1 94 ? 2.416 3.734 9.710 1.00 84.75 94 LEU A N 1
ATOM 746 C CA . LEU A 1 94 ? 3.202 3.609 10.942 1.00 84.75 94 LEU A CA 1
ATOM 747 C C . LEU A 1 94 ? 2.462 4.194 12.147 1.00 84.75 94 LEU A C 1
ATOM 749 O O . LEU A 1 94 ? 2.462 3.580 13.206 1.00 84.75 94 LEU A O 1
ATOM 753 N N . ARG A 1 95 ? 1.783 5.336 11.984 1.00 89.19 95 ARG A N 1
ATOM 754 C CA . ARG A 1 95 ? 0.982 5.932 13.066 1.00 89.19 95 ARG A CA 1
ATOM 755 C C . ARG A 1 95 ? -0.204 5.062 13.465 1.00 89.19 95 ARG A C 1
ATOM 757 O O . ARG A 1 95 ? -0.490 4.935 14.648 1.00 89.19 95 ARG A O 1
ATOM 764 N N . ILE A 1 96 ? -0.893 4.471 12.488 1.00 89.12 96 ILE A N 1
ATOM 765 C CA . ILE A 1 96 ? -2.011 3.556 12.757 1.00 89.12 96 ILE A CA 1
ATOM 766 C C . ILE A 1 96 ? -1.512 2.301 13.485 1.00 89.12 96 ILE A C 1
ATOM 768 O O . ILE A 1 96 ? -2.137 1.883 14.451 1.00 89.12 96 ILE A O 1
ATOM 772 N N . ASP A 1 97 ? -0.387 1.730 13.053 1.00 89.00 97 ASP A N 1
ATOM 773 C CA . ASP A 1 97 ? 0.222 0.543 13.672 1.00 89.00 97 ASP A CA 1
ATOM 774 C C . ASP A 1 97 ? 0.654 0.816 15.124 1.00 89.00 97 ASP A C 1
ATOM 776 O O . ASP A 1 97 ? 0.431 -0.005 16.013 1.00 89.00 97 ASP A O 1
ATOM 780 N N . ASP A 1 98 ? 1.196 2.008 15.386 1.00 91.00 98 ASP A N 1
ATOM 781 C CA . ASP A 1 98 ? 1.548 2.470 16.732 1.00 91.00 98 ASP A CA 1
ATOM 782 C C . ASP A 1 98 ? 0.300 2.631 17.620 1.00 91.00 98 ASP A C 1
ATOM 784 O O . ASP A 1 98 ? 0.261 2.132 18.744 1.00 91.00 98 ASP A O 1
ATOM 788 N N . MET A 1 99 ? -0.773 3.232 17.087 1.00 91.44 99 MET A N 1
ATOM 789 C CA . MET A 1 99 ? -2.061 3.325 17.787 1.00 91.44 99 MET A CA 1
ATOM 790 C C . MET A 1 99 ? -2.663 1.949 18.091 1.00 91.44 99 MET A C 1
ATOM 792 O O . MET A 1 99 ? -3.160 1.738 19.193 1.00 91.44 99 MET A O 1
ATOM 796 N N . MET A 1 100 ? -2.622 1.015 17.138 1.00 89.31 100 MET A N 1
ATOM 797 C CA . MET A 1 100 ? -3.097 -0.358 17.338 1.00 89.31 100 MET A CA 1
ATOM 798 C C . MET A 1 100 ? -2.287 -1.060 18.427 1.00 89.31 100 MET A C 1
ATOM 800 O O . MET A 1 100 ? -2.866 -1.578 19.372 1.00 89.31 100 MET A O 1
ATOM 804 N N . THR A 1 101 ? -0.956 -0.978 18.360 1.00 92.19 101 THR A N 1
ATOM 805 C CA . THR A 1 101 ? -0.058 -1.555 19.372 1.00 92.19 101 THR A CA 1
ATOM 806 C C . THR A 1 101 ? -0.339 -0.985 20.765 1.00 92.19 101 THR A C 1
ATOM 808 O O . THR A 1 101 ? -0.338 -1.717 21.754 1.00 92.19 101 THR A O 1
ATOM 811 N N . PHE A 1 102 ? -0.604 0.320 20.855 1.00 90.00 102 PHE A N 1
ATOM 812 C CA . PHE A 1 102 ? -0.967 0.975 22.106 1.00 90.00 102 PHE A CA 1
ATOM 813 C C . PHE A 1 102 ? -2.300 0.474 22.672 1.00 90.00 102 PHE A C 1
ATOM 815 O O . PHE A 1 102 ? -2.402 0.274 23.881 1.00 90.00 102 PHE A O 1
ATOM 822 N N . LEU A 1 103 ? -3.312 0.274 21.824 1.00 86.56 103 LEU A N 1
ATOM 823 C CA . LEU A 1 103 ? -4.609 -0.261 22.241 1.00 86.56 103 LEU A CA 1
ATOM 824 C C . LEU A 1 103 ? -4.505 -1.734 22.658 1.00 86.56 103 LEU A C 1
ATOM 826 O O . LEU A 1 103 ? -5.029 -2.098 23.705 1.00 86.56 103 LEU A O 1
ATOM 830 N N . ASP A 1 104 ? -3.772 -2.552 21.902 1.00 85.38 104 ASP A N 1
ATOM 831 C CA . ASP A 1 104 ? -3.566 -3.977 22.196 1.00 85.38 104 ASP A CA 1
ATOM 832 C C . ASP A 1 104 ? -2.754 -4.200 23.482 1.00 85.38 104 ASP A C 1
ATOM 834 O O . ASP A 1 104 ? -2.911 -5.211 24.165 1.00 85.38 104 ASP A O 1
ATOM 838 N N . GLY A 1 105 ? -1.875 -3.254 23.827 1.00 83.25 105 GLY A N 1
ATOM 839 C CA . GLY A 1 105 ? -1.100 -3.278 25.066 1.00 83.25 105 GLY A CA 1
ATOM 840 C C . GLY A 1 105 ? -1.889 -2.875 26.315 1.00 83.25 105 GLY A C 1
ATOM 841 O O . GLY A 1 105 ? -1.374 -3.033 27.424 1.00 83.25 105 GLY A O 1
ATOM 842 N N . GLN A 1 106 ? -3.108 -2.346 26.173 1.00 80.31 106 GLN A N 1
ATOM 843 C CA . GLN A 1 106 ? -3.946 -1.990 27.315 1.00 80.31 106 GLN A CA 1
ATOM 844 C C . GLN A 1 106 ? -4.746 -3.192 27.816 1.00 80.31 106 GLN A C 1
ATOM 846 O O . GLN A 1 106 ? -5.434 -3.879 27.065 1.00 80.31 106 GLN A O 1
ATOM 851 N N . SER A 1 107 ? -4.717 -3.409 29.130 1.00 69.31 107 SER A N 1
ATOM 852 C CA . SER A 1 107 ? -5.620 -4.337 29.801 1.00 69.31 107 SER A CA 1
ATOM 853 C C . SER A 1 107 ? -7.042 -3.768 29.785 1.00 69.31 107 SER A C 1
ATOM 855 O O . SER A 1 107 ? -7.352 -2.855 30.550 1.00 69.31 107 SER A O 1
ATOM 857 N N . CYS A 1 108 ? -7.920 -4.305 28.938 1.00 62.91 108 CYS A N 1
ATOM 858 C CA . CYS A 1 108 ? -9.354 -3.999 28.975 1.00 6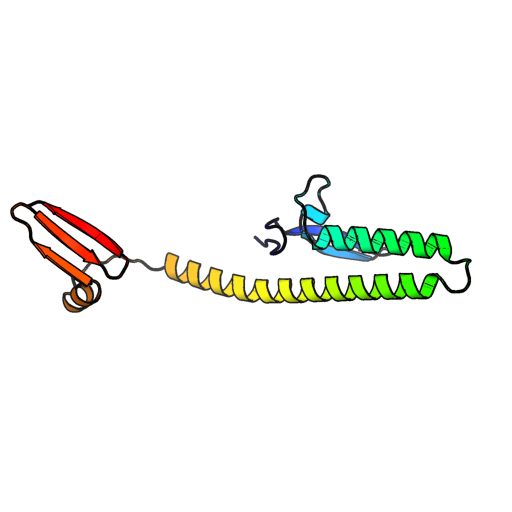2.91 108 CYS A CA 1
ATOM 859 C C . CYS A 1 108 ? -10.079 -4.906 29.989 1.00 62.91 108 CYS A C 1
ATOM 861 O O . CYS A 1 108 ? -11.093 -5.531 29.683 1.00 62.91 108 CYS A O 1
ATOM 863 N N . GLU A 1 109 ? -9.527 -5.031 31.199 1.00 64.38 109 GLU A N 1
ATOM 864 C CA . GLU A 1 109 ? -10.203 -5.739 32.285 1.00 64.38 109 GLU A CA 1
ATOM 865 C C . GLU A 1 109 ? -11.198 -4.782 32.949 1.00 64.38 109 GLU A C 1
ATOM 867 O O . GLU A 1 109 ? -10.833 -3.930 33.756 1.00 64.38 109 GLU A O 1
ATOM 872 N N . LEU A 1 110 ? -12.476 -4.909 32.587 1.00 66.69 110 LEU A N 1
ATOM 873 C CA . LEU A 1 110 ? -13.584 -4.307 33.330 1.00 66.69 110 LEU A CA 1
ATOM 874 C C . LEU A 1 110 ? -13.775 -5.092 34.636 1.00 66.69 110 LEU A C 1
ATOM 876 O O . LEU A 1 110 ? -14.603 -5.996 34.718 1.00 66.69 110 LEU A O 1
ATOM 880 N N . THR A 1 111 ? -12.960 -4.787 35.647 1.00 72.81 111 THR A N 1
ATOM 881 C CA . THR A 1 111 ? -13.031 -5.434 36.969 1.00 72.81 111 THR A CA 1
ATOM 882 C C . THR A 1 111 ? -14.131 -4.858 37.856 1.00 72.81 111 THR A C 1
ATOM 884 O O . THR A 1 111 ? -14.583 -5.525 38.785 1.00 72.81 111 THR A O 1
ATOM 887 N N . GLU A 1 112 ? -14.579 -3.635 37.571 1.00 81.31 112 GLU A N 1
ATOM 888 C CA . GLU A 1 112 ? -15.567 -2.909 38.364 1.00 81.31 112 GLU A CA 1
ATOM 889 C C . GLU A 1 112 ? -16.749 -2.470 37.494 1.00 81.31 112 GLU A C 1
ATOM 891 O O . GLU A 1 112 ? -16.585 -1.988 36.371 1.00 81.31 112 GLU A O 1
ATOM 896 N N . TYR A 1 113 ? -17.961 -2.652 38.022 1.00 84.31 113 TYR A N 1
ATOM 897 C CA . TYR A 1 113 ? -19.186 -2.173 37.390 1.00 84.31 113 TYR A CA 1
ATOM 898 C C . TYR A 1 113 ? -19.364 -0.676 37.669 1.00 84.31 113 TYR A C 1
ATOM 900 O O . TYR A 1 113 ? -19.551 -0.278 38.818 1.00 84.31 113 TYR A O 1
ATOM 908 N N . ASP A 1 114 ? -19.362 0.139 36.613 1.00 85.69 114 ASP A N 1
ATOM 909 C CA . ASP A 1 114 ? -19.708 1.562 36.669 1.00 85.69 114 ASP A CA 1
ATOM 910 C C . ASP A 1 114 ? -21.074 1.791 36.008 1.00 85.69 114 ASP A C 1
ATOM 912 O O . ASP A 1 114 ? -21.243 1.665 34.791 1.00 85.69 114 ASP A O 1
ATOM 916 N N . GLU A 1 115 ? -22.063 2.154 36.824 1.00 88.56 115 GLU A N 1
ATOM 917 C CA . GLU A 1 115 ? -23.434 2.375 36.375 1.00 88.56 115 GLU A CA 1
ATOM 918 C C . GLU A 1 115 ? -23.555 3.524 35.358 1.00 88.56 115 GLU A C 1
ATOM 920 O O . GLU A 1 115 ? -24.311 3.410 34.390 1.00 88.56 115 GLU A O 1
ATOM 925 N N . GLN A 1 116 ? -22.821 4.629 35.536 1.00 88.38 116 GLN A N 1
ATOM 926 C CA . GLN A 1 116 ? -22.900 5.769 34.613 1.00 88.38 116 GLN A CA 1
ATOM 927 C C . GLN A 1 116 ? -22.303 5.416 33.252 1.00 88.38 116 GLN A C 1
ATOM 929 O O . GLN A 1 116 ? -22.849 5.791 32.207 1.00 88.38 116 GLN A O 1
ATOM 934 N N . TYR A 1 117 ? -21.215 4.647 33.259 1.00 86.44 117 TYR A N 1
ATOM 935 C CA . TYR A 1 117 ? -20.592 4.153 32.041 1.00 86.44 117 TYR A CA 1
ATOM 936 C C . TYR A 1 117 ? -21.511 3.176 31.295 1.00 86.44 117 TYR A C 1
ATOM 938 O O . TYR A 1 117 ? -21.797 3.373 30.112 1.00 86.44 117 TYR A O 1
ATOM 946 N N . VAL A 1 118 ? -22.069 2.182 31.993 1.00 87.81 118 VAL A N 1
ATOM 947 C CA . VAL A 1 118 ? -22.983 1.190 31.402 1.00 87.81 118 VAL A CA 1
ATOM 948 C C . VAL A 1 118 ? -24.235 1.853 30.822 1.00 87.81 118 VAL A C 1
ATOM 950 O O . VAL A 1 118 ? -24.614 1.559 29.688 1.00 87.81 118 VAL A O 1
ATOM 953 N N . ARG A 1 119 ? -24.833 2.826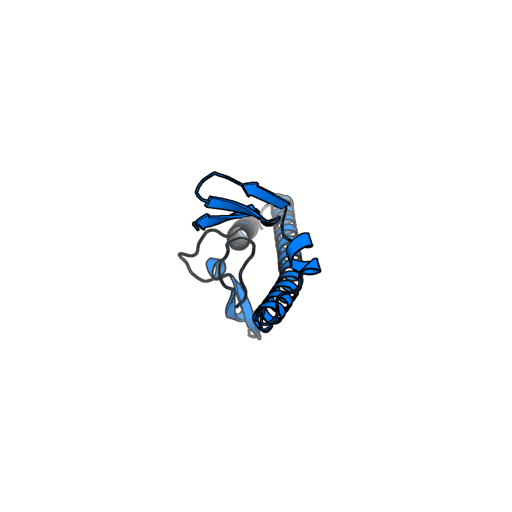 31.522 1.00 90.44 119 ARG A N 1
ATOM 954 C CA . ARG A 1 119 ? -25.980 3.594 30.998 1.00 90.44 119 ARG A CA 1
ATOM 955 C C . ARG A 1 119 ? -25.646 4.379 29.734 1.00 90.44 119 ARG A C 1
ATOM 957 O O . ARG A 1 119 ? -26.525 4.598 28.907 1.00 90.44 119 ARG A O 1
ATOM 964 N N . THR A 1 120 ? -24.394 4.799 29.572 1.00 91.56 120 THR A N 1
ATOM 965 C CA . THR A 1 120 ? -23.944 5.503 28.366 1.00 91.56 120 THR A CA 1
ATOM 966 C C . THR A 1 120 ? -23.809 4.557 27.175 1.00 91.56 120 THR A C 1
ATOM 968 O O . THR A 1 120 ? -24.054 4.984 26.045 1.00 91.56 120 THR A O 1
ATOM 971 N N . LEU A 1 121 ? -23.441 3.295 27.412 1.00 91.19 121 LEU A N 1
ATOM 972 C CA . LEU A 1 121 ? -23.241 2.277 26.377 1.00 91.19 121 LEU A CA 1
ATOM 973 C C . LEU A 1 121 ? -24.546 1.652 25.868 1.00 91.19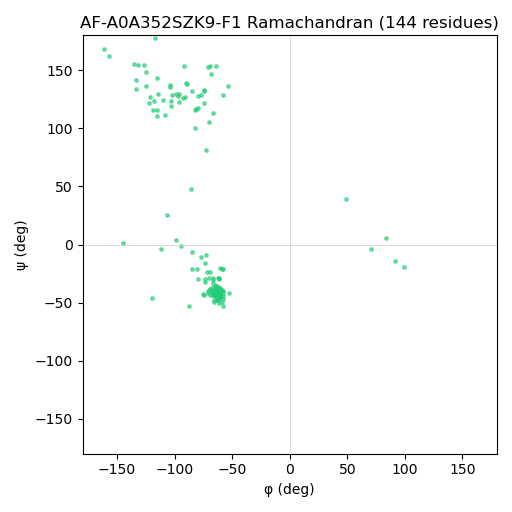 121 LEU A C 1
ATOM 975 O O . LEU A 1 121 ? -24.605 1.233 24.710 1.00 91.19 121 LEU A O 1
ATOM 979 N N . ILE A 1 122 ? -25.572 1.583 26.715 1.00 94.44 122 ILE A N 1
ATOM 980 C CA . ILE A 1 122 ? -26.880 1.023 26.365 1.00 94.44 122 ILE A CA 1
ATOM 981 C C . ILE A 1 122 ? -27.643 2.010 25.470 1.00 94.44 122 ILE A C 1
ATOM 983 O O . ILE A 1 122 ? -27.738 3.199 25.774 1.00 94.44 122 ILE A O 1
ATOM 987 N N . GLU A 1 123 ? -28.192 1.506 24.367 1.00 96.56 123 GLU A N 1
ATOM 988 C CA . GLU A 1 123 ? -29.106 2.247 23.494 1.00 96.56 123 GLU A CA 1
ATOM 989 C C . GLU A 1 123 ? -30.553 2.088 23.979 1.00 96.56 123 GLU A C 1
ATOM 991 O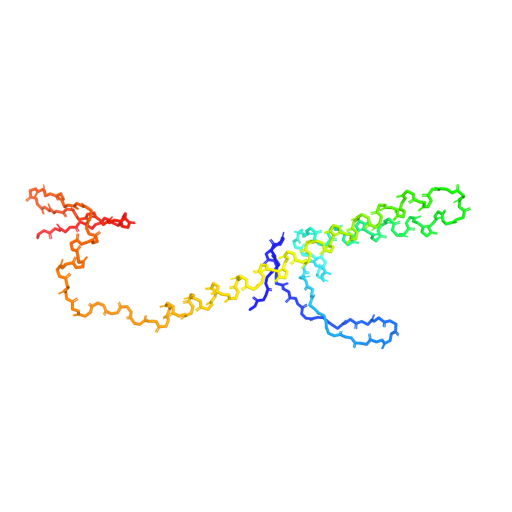 O . GLU A 1 123 ? -31.238 3.077 24.239 1.00 96.56 123 GLU A O 1
ATOM 996 N N . LYS A 1 124 ? -31.013 0.845 24.174 1.00 95.44 124 LYS A N 1
ATOM 997 C CA . LYS A 1 124 ? -32.317 0.545 24.788 1.00 95.44 124 LYS A CA 1
ATOM 998 C C . LYS A 1 124 ? -32.354 -0.856 25.399 1.00 95.44 124 LYS A C 1
ATOM 1000 O O . LYS A 1 124 ? -31.552 -1.727 25.065 1.00 95.44 124 LYS A O 1
ATOM 1005 N N . ILE A 1 125 ? -33.331 -1.061 26.279 1.00 95.25 125 ILE A N 1
ATOM 1006 C CA . ILE A 1 125 ? -33.653 -2.357 26.879 1.00 95.25 125 ILE A CA 1
ATOM 1007 C C . ILE A 1 125 ? -35.102 -2.687 26.528 1.00 95.25 125 ILE A C 1
ATOM 1009 O O . ILE A 1 125 ? -35.994 -1.876 26.781 1.00 95.25 125 ILE A O 1
ATOM 1013 N N . THR A 1 126 ? -35.330 -3.868 25.958 1.00 95.94 126 THR A N 1
ATOM 1014 C CA . THR A 1 126 ? -36.669 -4.382 25.642 1.00 95.94 126 THR A CA 1
ATOM 1015 C C . THR A 1 126 ? -36.989 -5.546 26.570 1.00 95.94 126 THR A C 1
ATOM 1017 O O . THR A 1 126 ? -36.229 -6.511 26.633 1.00 95.94 126 THR A O 1
ATOM 1020 N N . VAL A 1 127 ? -38.103 -5.447 27.293 1.00 95.56 127 VAL A N 1
ATOM 1021 C CA . VAL A 1 127 ? -38.533 -6.443 28.283 1.00 95.56 127 VAL A CA 1
ATOM 1022 C C . VAL A 1 127 ? -39.635 -7.313 27.679 1.00 95.56 127 VAL A C 1
ATOM 1024 O O . VAL A 1 127 ? -40.609 -6.777 27.150 1.00 95.56 127 VAL A O 1
ATOM 1027 N N . TYR A 1 128 ? -39.465 -8.632 27.763 1.00 94.81 128 TYR A N 1
ATOM 1028 C CA . TYR A 1 128 ? -40.451 -9.651 27.396 1.00 94.81 128 TYR A CA 1
ATOM 1029 C C . TYR A 1 128 ? -40.836 -10.472 28.634 1.00 94.81 128 TYR A C 1
ATOM 1031 O O . TYR A 1 128 ? -40.301 -10.242 29.717 1.00 94.81 128 TYR A O 1
ATOM 1039 N N . ASP A 1 129 ? -41.761 -11.420 28.469 1.00 93.06 129 ASP A N 1
ATOM 1040 C CA . ASP A 1 129 ? -42.290 -12.213 29.587 1.00 93.06 129 ASP A CA 1
ATOM 1041 C C . ASP A 1 129 ? -41.233 -13.144 30.215 1.00 93.06 129 ASP A C 1
ATOM 1043 O O . ASP A 1 129 ? -41.149 -13.210 31.436 1.00 93.06 129 ASP A O 1
ATOM 1047 N N . ASP A 1 130 ? -40.398 -13.806 29.400 1.00 95.06 130 ASP A N 1
ATOM 1048 C CA . ASP A 1 130 ? -39.417 -14.811 29.869 1.00 95.06 130 ASP A CA 1
ATOM 1049 C C . ASP A 1 130 ? -37.946 -14.365 29.719 1.00 95.06 130 ASP A C 1
ATOM 1051 O O . ASP A 1 130 ? -37.013 -15.105 30.037 1.00 95.06 130 ASP A O 1
ATOM 1055 N N . TYR A 1 131 ? -37.706 -13.189 29.133 1.00 94.12 131 TYR A N 1
ATOM 1056 C CA . TYR A 1 131 ? -36.358 -12.699 28.845 1.00 94.12 131 TYR A CA 1
ATOM 1057 C C . TYR A 1 131 ? -36.340 -11.190 28.614 1.00 94.12 131 TYR A C 1
ATOM 1059 O O . TYR A 1 131 ? -37.363 -10.544 28.388 1.00 94.12 131 TYR A O 1
ATOM 1067 N N . PHE A 1 132 ? -35.144 -10.617 28.577 1.00 95.44 132 PHE A N 1
ATOM 1068 C CA . PHE A 1 132 ? -34.945 -9.248 28.121 1.00 95.44 132 PHE A CA 1
ATOM 1069 C C . PHE A 1 132 ? -33.800 -9.160 27.117 1.00 95.44 132 PHE A C 1
ATOM 1071 O O . PHE A 1 132 ? -32.903 -10.004 27.070 1.00 95.44 132 PHE A O 1
ATOM 1078 N N . VAL A 1 133 ? -33.866 -8.134 26.271 1.00 95.50 133 VAL A N 1
ATOM 1079 C CA . VAL A 1 133 ? -32.875 -7.848 25.230 1.00 95.50 133 VAL A CA 1
ATOM 1080 C C . VAL A 1 133 ? -32.251 -6.494 25.515 1.00 95.50 133 VAL A C 1
ATOM 1082 O O . VAL A 1 133 ? -32.957 -5.486 25.613 1.00 95.50 133 VAL A O 1
ATOM 1085 N N . VAL A 1 134 ? -30.927 -6.478 25.643 1.00 95.81 134 VAL A N 1
ATOM 1086 C CA . VAL A 1 134 ? -30.127 -5.262 25.794 1.00 95.81 134 VAL A CA 1
ATOM 1087 C C . VAL A 1 134 ? -29.451 -4.967 24.463 1.00 95.81 134 VAL A C 1
ATOM 1089 O O . VAL A 1 134 ? -28.652 -5.770 23.978 1.00 95.81 134 VAL A O 1
ATOM 1092 N N . GLU A 1 135 ? -29.763 -3.810 23.886 1.00 95.75 135 GLU A N 1
ATOM 1093 C CA . GLU A 1 135 ? -29.130 -3.315 22.665 1.00 95.75 135 GLU A CA 1
ATOM 1094 C C . GLU A 1 135 ? -28.112 -2.232 23.037 1.00 95.75 135 GLU A C 1
ATOM 1096 O O . GLU A 1 135 ? -28.438 -1.241 23.701 1.00 95.75 135 GLU A O 1
ATOM 1101 N N . PHE A 1 136 ? -26.860 -2.428 22.629 1.00 95.44 136 PHE A N 1
ATOM 1102 C CA . PHE A 1 136 ? -25.775 -1.476 22.851 1.00 95.44 136 PHE A CA 1
ATOM 1103 C C . PHE A 1 136 ? -25.646 -0.517 21.669 1.00 95.44 136 PHE A C 1
ATOM 1105 O O . PHE A 1 136 ? -25.906 -0.878 20.523 1.00 95.44 136 PHE A O 1
ATOM 1112 N N . LYS A 1 137 ? -25.115 0.682 21.918 1.00 94.00 137 LYS A N 1
ATOM 1113 C CA . LYS A 1 137 ? -24.793 1.663 20.863 1.00 94.00 137 LYS A CA 1
ATOM 1114 C C . LYS A 1 137 ? -23.806 1.151 19.816 1.00 94.00 137 LYS A C 1
ATOM 1116 O O . LYS A 1 137 ? -23.744 1.687 18.715 1.00 94.00 137 LYS A O 1
ATOM 1121 N N . SER A 1 138 ? -23.031 0.120 20.151 1.00 92.62 138 SER A N 1
ATOM 1122 C CA . SER A 1 138 ? -22.145 -0.580 19.216 1.00 92.62 138 SER A CA 1
ATOM 1123 C C . SER A 1 138 ? -22.888 -1.472 18.211 1.00 92.62 138 SER A C 1
ATOM 1125 O O . SER A 1 138 ? -22.253 -1.982 17.292 1.00 92.62 138 SER A O 1
ATOM 1127 N N . GLY A 1 139 ? -24.198 -1.684 18.378 1.00 90.56 139 GLY A N 1
ATOM 1128 C CA . GLY A 1 139 ? -25.000 -2.633 17.601 1.00 90.56 139 GLY A CA 1
ATOM 1129 C C . GLY A 1 139 ? -24.929 -4.077 18.108 1.00 90.56 139 GLY A C 1
ATOM 1130 O O . GLY A 1 139 ? -25.465 -4.972 17.464 1.00 90.56 139 GLY A O 1
ATOM 1131 N N . ILE A 1 140 ? -24.258 -4.324 19.240 1.00 92.94 140 ILE A N 1
ATOM 1132 C CA . ILE A 1 140 ? -24.273 -5.632 19.905 1.00 92.94 140 ILE A CA 1
ATOM 1133 C C . ILE A 1 140 ? -25.629 -5.814 20.589 1.00 92.94 140 ILE A C 1
ATOM 1135 O O . ILE A 1 140 ? -26.078 -4.932 21.323 1.00 92.94 140 ILE A O 1
ATOM 1139 N N . GLU A 1 141 ? -26.238 -6.979 20.394 1.00 93.19 141 GLU A N 1
ATOM 1140 C CA . GLU A 1 141 ? -27.470 -7.382 21.067 1.00 93.19 141 GLU A CA 1
ATOM 1141 C C . GLU A 1 141 ? -27.185 -8.569 21.985 1.00 93.19 141 GLU A C 1
ATOM 1143 O O . GLU A 1 141 ? -26.573 -9.557 21.571 1.00 93.19 141 GLU A O 1
ATOM 1148 N N . ILE A 1 142 ? -27.617 -8.470 23.242 1.00 94.44 142 ILE A N 1
ATOM 1149 C CA . ILE A 1 142 ? -27.484 -9.547 24.225 1.00 94.44 142 ILE A CA 1
ATOM 1150 C C . ILE A 1 142 ? -28.873 -9.900 24.741 1.00 94.44 142 ILE A C 1
ATOM 1152 O O . ILE A 1 142 ? -29.578 -9.052 25.292 1.00 94.44 142 ILE A O 1
ATOM 1156 N N . GLN A 1 143 ? -29.250 -11.166 24.573 1.00 93.81 143 GLN A N 1
ATOM 1157 C CA . GLN A 1 143 ? -30.452 -11.734 25.169 1.00 93.81 143 GLN A CA 1
ATOM 1158 C C . GLN A 1 143 ? -30.095 -12.366 26.512 1.00 93.81 143 GLN A C 1
ATOM 1160 O O . GLN A 1 143 ? -29.203 -13.211 26.588 1.00 93.81 143 GLN A O 1
ATOM 1165 N N . ILE A 1 144 ? -30.803 -11.959 27.561 1.00 92.38 144 ILE A N 1
ATOM 1166 C CA . ILE A 1 144 ? -30.644 -12.503 28.905 1.00 92.38 144 ILE A CA 1
ATOM 1167 C C . ILE A 1 144 ? -31.953 -13.197 29.263 1.00 92.38 144 ILE A C 1
ATOM 1169 O O . ILE A 1 144 ? -33.011 -12.569 29.306 1.00 92.38 144 ILE A O 1
ATOM 1173 N N . VAL A 1 145 ? -31.858 -14.510 29.442 1.00 90.94 145 VAL A N 1
ATOM 1174 C CA . VAL A 1 145 ? -32.936 -15.377 29.928 1.00 90.94 145 VAL A CA 1
ATOM 1175 C C . VAL A 1 145 ? -32.845 -15.422 31.447 1.00 90.94 145 VAL A C 1
ATOM 1177 O O . VAL A 1 145 ? -31.732 -15.483 31.979 1.00 90.94 145 VAL A O 1
ATOM 1180 N N . GLU A 1 146 ? -33.992 -15.345 32.116 1.00 66.88 146 GLU A N 1
ATOM 1181 C CA . GLU A 1 146 ? -34.081 -15.515 33.572 1.00 66.88 146 GLU A CA 1
ATOM 1182 C C . GLU A 1 146 ? -33.775 -16.961 34.004 1.00 66.88 146 GLU A C 1
ATOM 1184 O O . GLU A 1 146 ? -34.129 -17.906 33.256 1.00 66.88 146 GLU A O 1
#